Protein AF-A0A962U0V4-F1 (afdb_monomer_lite)

Structure (mmCIF, N/CA/C/O backbone):
data_AF-A0A962U0V4-F1
#
_entry.id   AF-A0A962U0V4-F1
#
loop_
_atom_site.group_PDB
_atom_site.id
_atom_site.type_symbol
_atom_site.label_atom_id
_atom_site.label_alt_id
_atom_site.label_comp_id
_atom_site.label_asym_id
_atom_site.label_entity_id
_atom_site.label_seq_id
_atom_site.pdbx_PDB_ins_code
_atom_site.Cartn_x
_atom_site.Cartn_y
_atom_site.Cartn_z
_atom_site.occupancy
_atom_site.B_iso_or_equiv
_atom_site.auth_seq_id
_atom_site.auth_comp_id
_atom_site.auth_asym_id
_atom_site.auth_atom_id
_atom_site.pdbx_PDB_model_num
ATOM 1 N N . ARG A 1 1 ? 27.838 12.173 -36.190 1.00 69.12 1 ARG A N 1
ATOM 2 C CA . ARG A 1 1 ? 26.601 11.444 -36.589 1.00 69.12 1 ARG A CA 1
ATOM 3 C C . ARG A 1 1 ? 26.455 10.074 -35.913 1.00 69.12 1 ARG A C 1
ATOM 5 O O . ARG A 1 1 ? 25.392 9.826 -35.369 1.00 69.12 1 ARG A O 1
ATOM 12 N N . ARG A 1 2 ? 27.491 9.213 -35.873 1.00 77.88 2 ARG A N 1
ATOM 13 C CA . ARG A 1 2 ? 27.428 7.905 -35.175 1.00 77.88 2 ARG A CA 1
ATOM 14 C C . ARG A 1 2 ? 27.109 8.008 -33.674 1.00 77.88 2 ARG A C 1
ATOM 16 O O . ARG A 1 2 ? 26.247 7.276 -33.218 1.00 77.88 2 ARG A O 1
ATOM 23 N N . LEU A 1 3 ? 27.699 8.959 -32.940 1.00 81.44 3 LEU A N 1
ATOM 24 C CA . LEU A 1 3 ? 27.365 9.164 -31.518 1.00 81.44 3 LEU A CA 1
ATOM 25 C C . LEU A 1 3 ? 25.901 9.578 -31.290 1.00 81.44 3 LEU A C 1
ATOM 27 O O . LEU A 1 3 ? 25.283 9.114 -30.342 1.00 81.44 3 LEU A O 1
ATOM 31 N N . LEU A 1 4 ? 25.331 10.399 -32.179 1.00 84.75 4 LEU A N 1
ATOM 32 C CA . LEU A 1 4 ? 23.918 10.795 -32.097 1.00 84.75 4 LEU A CA 1
ATOM 33 C C . LEU A 1 4 ? 22.987 9.598 -32.327 1.00 84.75 4 LEU A C 1
ATOM 35 O O . LEU A 1 4 ? 21.990 9.455 -31.633 1.00 84.75 4 LEU A O 1
ATOM 39 N N . LEU A 1 5 ? 23.341 8.717 -33.268 1.00 89.38 5 LEU A N 1
ATOM 40 C CA . LEU A 1 5 ? 22.623 7.465 -33.515 1.00 89.38 5 LEU A CA 1
ATOM 41 C C . LEU A 1 5 ? 22.690 6.521 -32.310 1.00 89.38 5 LEU A C 1
ATOM 43 O O . LEU A 1 5 ? 21.664 5.983 -31.915 1.00 89.38 5 LEU A O 1
ATOM 47 N N . VAL A 1 6 ? 23.866 6.361 -31.697 1.00 90.44 6 VAL A N 1
ATOM 48 C CA . VAL A 1 6 ? 24.025 5.544 -30.482 1.00 90.44 6 VAL A CA 1
ATOM 49 C C . VAL A 1 6 ? 23.203 6.118 -29.329 1.00 90.44 6 VAL A C 1
ATOM 51 O O . VAL A 1 6 ? 22.473 5.374 -28.684 1.00 90.44 6 VAL A O 1
ATOM 54 N N . GLY A 1 7 ? 23.242 7.438 -29.122 1.00 88.75 7 GLY A N 1
ATOM 55 C CA . GLY A 1 7 ? 22.421 8.103 -28.109 1.00 88.75 7 GLY A CA 1
ATOM 56 C C . GLY A 1 7 ? 20.920 7.931 -28.355 1.00 88.75 7 GLY A C 1
ATOM 57 O O . GLY A 1 7 ? 20.172 7.671 -27.418 1.00 88.75 7 GLY A O 1
ATOM 58 N N . TYR A 1 8 ? 20.475 7.996 -29.612 1.00 92.94 8 TYR A N 1
ATOM 59 C CA . TYR A 1 8 ? 19.070 7.786 -29.968 1.00 92.94 8 TYR A CA 1
ATOM 60 C C . TYR A 1 8 ? 18.622 6.338 -29.737 1.00 92.94 8 TYR A C 1
ATOM 62 O O . TYR A 1 8 ? 17.566 6.107 -29.157 1.00 92.94 8 TYR A O 1
ATOM 70 N N . VAL A 1 9 ? 19.443 5.359 -30.130 1.00 92.19 9 VAL A N 1
ATOM 71 C CA . VAL A 1 9 ? 19.170 3.934 -29.882 1.00 92.19 9 VAL A CA 1
ATOM 72 C C . VAL A 1 9 ? 19.145 3.639 -28.381 1.00 92.19 9 VAL A C 1
ATOM 74 O O . VAL A 1 9 ? 18.251 2.940 -27.913 1.00 92.19 9 VAL A O 1
ATOM 77 N N . GLN A 1 10 ? 20.070 4.215 -27.609 1.00 89.44 10 GLN A N 1
ATOM 78 C CA . GLN A 1 10 ? 20.090 4.084 -26.153 1.00 89.44 10 GLN A CA 1
ATOM 79 C C . GLN A 1 10 ? 18.841 4.704 -25.512 1.00 89.44 10 GLN A C 1
ATOM 81 O O . GLN A 1 10 ? 18.204 4.067 -24.674 1.00 89.44 10 GLN A O 1
ATOM 86 N N . ALA A 1 11 ? 18.454 5.913 -25.924 1.00 88.94 11 ALA A N 1
ATOM 87 C CA . ALA A 1 11 ? 17.247 6.570 -25.430 1.00 88.94 11 ALA A CA 1
ATOM 88 C C . ALA A 1 11 ? 15.982 5.767 -25.777 1.00 88.94 11 ALA A C 1
ATOM 90 O O . ALA A 1 11 ? 15.127 5.574 -24.914 1.00 88.94 11 ALA A O 1
ATOM 91 N N . ALA A 1 12 ? 15.891 5.237 -27.000 1.00 90.62 12 ALA A N 1
ATOM 92 C CA . ALA A 1 12 ? 14.790 4.378 -27.424 1.00 90.62 12 ALA A CA 1
ATOM 93 C C . ALA A 1 12 ? 14.735 3.072 -26.615 1.00 90.62 12 ALA A C 1
ATOM 95 O O . ALA A 1 12 ? 13.660 2.678 -26.173 1.00 90.62 12 ALA A O 1
ATOM 96 N N . ALA A 1 13 ? 15.876 2.429 -26.351 1.00 88.69 13 ALA A N 1
ATOM 97 C CA . ALA A 1 13 ? 15.934 1.222 -25.526 1.00 88.69 13 ALA A CA 1
ATOM 98 C C . ALA A 1 13 ? 15.480 1.490 -24.079 1.00 88.69 13 ALA A C 1
ATOM 100 O O . ALA A 1 13 ? 14.694 0.723 -23.521 1.00 88.69 13 ALA A O 1
ATOM 101 N N . ILE A 1 14 ? 15.911 2.606 -23.482 1.00 87.75 14 ILE A N 1
ATOM 102 C CA . ILE A 1 14 ? 15.465 3.010 -22.141 1.00 87.75 14 ILE A CA 1
ATOM 103 C C . ILE A 1 14 ? 13.955 3.279 -22.137 1.00 87.75 14 ILE A C 1
ATOM 105 O O . ILE A 1 14 ? 13.246 2.778 -21.265 1.00 87.75 14 ILE A O 1
ATOM 109 N N . ALA A 1 15 ? 13.452 4.027 -23.120 1.00 84.25 15 ALA A N 1
ATOM 110 C CA . ALA A 1 15 ? 12.043 4.396 -23.201 1.00 84.25 15 ALA A CA 1
ATOM 111 C C . ALA A 1 15 ? 11.119 3.193 -23.446 1.00 84.25 15 ALA A C 1
ATOM 113 O O . ALA A 1 15 ? 10.034 3.134 -22.874 1.00 84.25 15 ALA A O 1
ATOM 114 N N . LEU A 1 16 ? 11.536 2.234 -24.277 1.00 86.56 16 LEU A N 1
ATOM 115 C CA . LEU A 1 16 ? 10.686 1.117 -24.699 1.00 86.56 16 LEU A CA 1
ATOM 116 C C . LEU A 1 16 ? 10.797 -0.120 -23.805 1.00 86.56 16 LEU A C 1
ATOM 118 O O . LEU A 1 16 ? 9.874 -0.927 -23.792 1.00 86.56 16 LEU A O 1
ATOM 122 N N . ILE A 1 17 ? 11.899 -0.291 -23.070 1.00 85.00 17 ILE A N 1
ATOM 123 C CA . ILE A 1 17 ? 12.148 -1.507 -22.280 1.00 85.00 17 ILE A CA 1
ATOM 124 C C . ILE A 1 17 ? 12.200 -1.182 -20.788 1.00 85.00 17 ILE A C 1
ATOM 126 O O . ILE A 1 17 ? 11.460 -1.757 -19.988 1.00 85.00 17 ILE A O 1
ATOM 130 N N . VAL A 1 18 ? 13.054 -0.236 -20.396 1.00 79.62 18 VAL A N 1
ATOM 131 C CA . VAL A 1 18 ? 13.318 0.047 -18.977 1.00 79.62 18 VAL A CA 1
ATOM 132 C C . VAL A 1 18 ? 12.144 0.788 -18.342 1.00 79.62 18 VAL A C 1
ATOM 134 O O . VAL A 1 18 ? 11.627 0.353 -17.314 1.00 79.62 18 VAL A O 1
ATOM 137 N N . ALA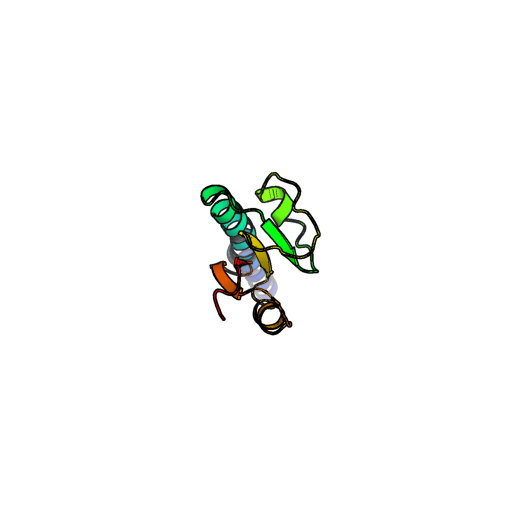 A 1 19 ? 11.682 1.870 -18.969 1.00 76.75 19 ALA A N 1
ATOM 138 C CA . ALA A 1 19 ? 10.592 2.688 -18.450 1.00 76.75 19 ALA A CA 1
ATOM 139 C C . ALA A 1 19 ? 9.290 1.897 -18.185 1.00 76.75 19 ALA A C 1
ATOM 141 O O . ALA A 1 19 ? 8.800 1.969 -17.055 1.00 76.75 19 ALA A O 1
ATOM 142 N N . PRO A 1 20 ? 8.731 1.106 -19.126 1.00 72.75 20 PRO A N 1
ATOM 143 C CA . PRO A 1 20 ? 7.488 0.373 -18.870 1.00 72.75 20 PRO A CA 1
ATOM 144 C C . PRO A 1 20 ? 7.649 -0.705 -17.797 1.00 72.75 20 PRO A C 1
ATOM 146 O O . PRO A 1 20 ? 6.737 -0.901 -16.997 1.00 72.75 20 PRO A O 1
ATOM 149 N N . THR A 1 21 ? 8.811 -1.358 -17.722 1.00 71.31 21 THR A N 1
ATOM 150 C CA . THR A 1 21 ? 9.094 -2.363 -16.687 1.00 71.31 21 THR A CA 1
ATOM 151 C C . THR A 1 21 ? 9.090 -1.730 -15.298 1.00 71.31 21 THR A C 1
ATOM 153 O O . THR A 1 21 ? 8.416 -2.213 -14.390 1.00 71.31 21 THR A O 1
ATOM 156 N N . VAL A 1 22 ? 9.784 -0.600 -15.141 1.00 70.69 22 VAL A N 1
ATOM 157 C CA . VAL A 1 22 ? 9.832 0.141 -13.875 1.00 70.69 22 VAL A CA 1
ATOM 158 C C . VAL A 1 22 ? 8.437 0.643 -13.496 1.00 70.69 22 VAL A C 1
ATOM 160 O O . VAL A 1 22 ? 7.989 0.414 -12.374 1.00 70.69 22 VAL A O 1
ATOM 163 N N . ILE A 1 23 ? 7.704 1.252 -14.432 1.00 67.12 23 ILE A N 1
ATOM 164 C CA . ILE A 1 23 ? 6.335 1.736 -14.190 1.00 67.12 23 ILE A CA 1
ATOM 165 C C . ILE A 1 23 ? 5.407 0.584 -13.781 1.00 67.12 23 ILE A C 1
ATOM 167 O O . ILE A 1 23 ? 4.653 0.726 -12.818 1.00 67.12 23 ILE A O 1
ATOM 171 N N . GLY A 1 24 ? 5.489 -0.565 -14.456 1.00 66.38 24 GLY A N 1
ATOM 172 C CA . GLY A 1 24 ? 4.701 -1.753 -14.136 1.00 66.38 24 GLY A CA 1
ATOM 173 C C . GLY A 1 24 ? 4.966 -2.266 -12.721 1.00 66.38 24 GLY A C 1
ATOM 174 O O . GLY A 1 24 ? 4.023 -2.504 -11.968 1.00 66.38 24 GLY A O 1
ATOM 175 N N . VAL A 1 25 ? 6.234 -2.349 -12.309 1.00 65.62 25 VAL A N 1
ATOM 176 C CA . VAL A 1 25 ? 6.606 -2.747 -10.942 1.00 65.62 25 VAL A CA 1
ATOM 177 C C . VAL A 1 25 ? 6.056 -1.754 -9.915 1.00 65.62 25 VAL A C 1
ATOM 179 O O . VAL A 1 25 ? 5.434 -2.178 -8.937 1.00 65.62 25 VAL A O 1
ATOM 182 N N . LEU A 1 26 ? 6.195 -0.445 -10.159 1.00 62.94 26 LEU A N 1
ATOM 183 C CA . LEU A 1 26 ? 5.663 0.586 -9.264 1.00 62.94 26 LEU A CA 1
ATOM 184 C C . LEU A 1 26 ? 4.132 0.545 -9.144 1.00 62.94 26 LEU A C 1
ATOM 186 O O . LEU A 1 26 ? 3.602 0.776 -8.057 1.00 62.94 26 LEU A O 1
ATOM 190 N N . GLN A 1 27 ? 3.416 0.257 -10.233 1.00 63.19 27 GLN A N 1
ATOM 191 C CA . GLN A 1 27 ? 1.951 0.201 -10.238 1.00 63.19 27 GLN A CA 1
ATOM 192 C C . GLN A 1 27 ? 1.386 -1.145 -9.756 1.00 63.19 27 GLN A C 1
ATOM 194 O O . GLN A 1 27 ? 0.256 -1.184 -9.267 1.00 63.19 27 GLN A O 1
ATOM 199 N N . SER A 1 28 ? 2.163 -2.230 -9.830 1.00 74.19 28 SER A N 1
ATOM 200 C CA . SER A 1 28 ? 1.719 -3.572 -9.429 1.00 74.19 28 SER A CA 1
ATOM 201 C C . SER A 1 28 ? 1.460 -3.707 -7.926 1.00 74.19 28 SER A C 1
ATOM 203 O O . SER A 1 28 ? 0.474 -4.324 -7.535 1.00 74.19 28 SER A O 1
ATOM 205 N N . GLY A 1 29 ? 2.288 -3.083 -7.081 1.00 76.75 29 GLY A N 1
ATOM 206 C CA . GLY A 1 29 ? 2.169 -3.171 -5.621 1.00 76.75 29 GLY A CA 1
ATOM 207 C C . GLY A 1 29 ? 0.839 -2.622 -5.082 1.00 76.75 29 GLY A C 1
ATOM 208 O O . GLY A 1 29 ? 0.107 -3.358 -4.421 1.00 76.75 29 GLY A O 1
ATOM 209 N N . PRO A 1 30 ? 0.480 -1.356 -5.380 1.00 75.44 30 PRO A N 1
ATOM 210 C CA . PRO A 1 30 ? -0.804 -0.765 -5.001 1.00 75.44 30 PRO A CA 1
ATOM 211 C C . PRO A 1 30 ? -2.020 -1.600 -5.411 1.00 75.44 30 PRO A C 1
ATOM 213 O O . PRO A 1 30 ? -2.949 -1.768 -4.620 1.00 75.44 30 PRO A O 1
ATOM 216 N N . LYS A 1 31 ? -2.007 -2.129 -6.642 1.00 77.25 31 LYS A N 1
ATOM 217 C CA . LYS A 1 31 ? -3.098 -2.944 -7.180 1.00 77.25 31 LYS A CA 1
ATOM 218 C C . LYS A 1 31 ? -3.200 -4.283 -6.450 1.00 77.25 31 LYS A C 1
ATOM 220 O O . LYS A 1 31 ? -4.277 -4.616 -5.967 1.00 77.25 31 LYS A O 1
ATOM 225 N N . ALA A 1 32 ? -2.083 -4.992 -6.300 1.00 79.19 32 ALA A N 1
ATOM 226 C CA . ALA A 1 32 ? -2.044 -6.280 -5.615 1.00 79.19 32 ALA A CA 1
ATOM 227 C C . ALA A 1 32 ? -2.448 -6.158 -4.135 1.00 79.19 32 ALA A C 1
ATOM 229 O O . ALA A 1 32 ? -3.210 -6.976 -3.634 1.00 79.19 32 ALA A O 1
ATOM 230 N N . ALA A 1 33 ? -2.038 -5.086 -3.450 1.00 80.38 33 ALA A N 1
ATOM 231 C CA . ALA A 1 33 ? -2.475 -4.807 -2.083 1.00 80.38 33 ALA A CA 1
ATOM 232 C C . ALA A 1 33 ? -3.995 -4.549 -1.993 1.00 80.38 33 ALA A C 1
ATOM 234 O O . ALA A 1 33 ? -4.664 -5.028 -1.075 1.00 80.38 33 ALA A O 1
ATOM 235 N N . ALA A 1 34 ? -4.564 -3.804 -2.947 1.00 78.00 34 ALA A N 1
ATOM 236 C CA . ALA A 1 34 ? -6.003 -3.556 -2.992 1.00 78.00 34 ALA A CA 1
ATOM 237 C C . ALA A 1 34 ? -6.807 -4.841 -3.270 1.00 78.00 34 ALA A C 1
ATOM 239 O O . ALA A 1 34 ? -7.816 -5.075 -2.600 1.00 78.00 34 ALA A O 1
ATOM 240 N N . GLU A 1 35 ? -6.350 -5.672 -4.213 1.00 81.69 35 GLU A N 1
ATOM 241 C CA . GLU A 1 35 ? -6.947 -6.974 -4.544 1.00 81.69 35 GLU A CA 1
ATOM 242 C C . GLU A 1 35 ? -6.865 -7.945 -3.360 1.00 81.69 35 GLU A C 1
ATOM 244 O O . GLU A 1 35 ? -7.896 -8.469 -2.939 1.00 81.69 35 GLU A O 1
ATOM 249 N N . TYR A 1 36 ? -5.693 -8.082 -2.734 1.00 83.31 36 TYR A N 1
ATOM 250 C CA . TYR A 1 36 ? -5.489 -8.948 -1.571 1.00 83.31 36 TYR A CA 1
ATOM 251 C C . TYR A 1 36 ? -6.422 -8.577 -0.408 1.00 83.31 36 TYR A C 1
ATOM 253 O O . TYR A 1 36 ? -7.068 -9.437 0.193 1.00 83.31 36 TYR A O 1
ATOM 261 N N . ALA A 1 37 ? -6.576 -7.282 -0.115 1.00 80.94 37 ALA A N 1
ATOM 262 C CA . ALA A 1 37 ? -7.504 -6.822 0.917 1.00 80.94 37 ALA A CA 1
ATOM 263 C C . ALA A 1 37 ? -8.983 -7.049 0.561 1.00 80.94 37 ALA A C 1
ATOM 265 O O . ALA A 1 37 ? -9.800 -7.248 1.463 1.00 80.94 37 ALA A O 1
ATOM 266 N N . ARG A 1 38 ? -9.339 -6.999 -0.731 1.00 78.31 38 ARG A N 1
ATOM 267 C CA . ARG A 1 38 ? -10.696 -7.290 -1.214 1.00 78.31 38 ARG A CA 1
ATOM 268 C C . ARG A 1 38 ? -11.030 -8.769 -1.037 1.00 78.31 38 ARG A C 1
ATOM 270 O O . ARG A 1 38 ? -12.093 -9.074 -0.510 1.00 78.31 38 ARG A O 1
ATOM 277 N N . GLU A 1 39 ? -10.124 -9.661 -1.426 1.00 84.62 39 GLU A N 1
ATOM 278 C CA . GLU A 1 39 ? -10.296 -11.115 -1.289 1.00 84.62 39 GLU A CA 1
ATOM 279 C C . GLU A 1 39 ? -10.478 -11.549 0.169 1.00 84.62 39 GLU A C 1
ATOM 281 O O . GLU A 1 39 ? -11.266 -12.444 0.457 1.00 84.62 39 GLU A O 1
ATOM 286 N N . HIS A 1 40 ? -9.817 -10.862 1.102 1.00 83.81 40 HIS A N 1
ATOM 287 C CA . HIS A 1 40 ? -9.918 -11.149 2.534 1.00 83.81 40 HIS A CA 1
ATOM 288 C C . HIS A 1 40 ? -11.045 -10.377 3.241 1.00 83.81 40 HIS A C 1
ATOM 290 O O . HIS A 1 40 ? -11.174 -10.470 4.463 1.00 83.81 40 HIS A O 1
ATOM 296 N N . ALA A 1 41 ? -11.841 -9.596 2.498 1.00 81.69 41 ALA A N 1
ATOM 297 C CA . ALA A 1 41 ? -12.920 -8.749 3.013 1.00 81.69 41 ALA A CA 1
ATOM 298 C C . ALA A 1 41 ? -12.493 -7.843 4.191 1.00 81.69 41 ALA A C 1
ATOM 300 O O . ALA A 1 41 ? -13.281 -7.561 5.097 1.00 81.69 41 ALA A O 1
ATOM 301 N N . LYS A 1 42 ? -11.234 -7.377 4.199 1.00 80.81 42 LYS A N 1
ATOM 302 C CA . LYS A 1 42 ? -10.695 -6.542 5.282 1.00 80.81 42 LYS A CA 1
ATOM 303 C C . LYS A 1 42 ? -10.846 -5.048 4.977 1.00 80.81 42 LYS A C 1
ATOM 305 O O . LYS A 1 42 ? -10.617 -4.626 3.832 1.00 80.81 42 LYS A O 1
ATOM 310 N N . PRO A 1 43 ? -11.205 -4.212 5.971 1.00 78.00 43 PRO A N 1
ATOM 311 C CA . PRO A 1 43 ? -11.193 -2.763 5.807 1.00 78.00 43 PRO A CA 1
ATOM 312 C C . PRO A 1 43 ? -9.757 -2.272 5.582 1.00 78.00 43 PRO A C 1
ATOM 314 O O . PRO A 1 43 ? -8.862 -2.641 6.338 1.00 78.00 43 PRO A O 1
ATOM 317 N N . LEU A 1 44 ? -9.533 -1.445 4.554 1.00 77.62 44 LEU A N 1
ATOM 318 C CA . LEU A 1 44 ? -8.268 -0.727 4.381 1.00 77.62 44 LEU A CA 1
ATOM 319 C C . LEU A 1 44 ? -8.388 0.678 4.964 1.00 77.62 44 LEU A C 1
ATOM 321 O O . LEU A 1 44 ? -9.397 1.349 4.752 1.00 77.62 44 LEU A O 1
ATOM 325 N N . VAL A 1 45 ? -7.338 1.122 5.645 1.00 77.88 45 VAL A N 1
ATOM 326 C CA . VAL A 1 45 ? -7.178 2.479 6.175 1.00 77.88 45 VAL A CA 1
ATOM 327 C C . VAL A 1 45 ? -5.813 3.012 5.730 1.00 77.88 45 VAL A C 1
ATOM 329 O O . VAL A 1 45 ? -4.838 2.263 5.652 1.00 77.88 45 VAL A O 1
ATOM 332 N N . PHE A 1 46 ? -5.724 4.304 5.413 1.00 75.12 46 PHE A N 1
ATOM 333 C CA . PHE A 1 46 ? -4.438 4.944 5.124 1.00 75.12 46 PHE A CA 1
ATOM 334 C C . PHE A 1 46 ? -3.815 5.522 6.392 1.00 75.12 46 PHE A C 1
ATOM 336 O O . PHE A 1 46 ? -4.474 6.260 7.126 1.00 75.12 46 PHE A O 1
ATOM 343 N N . HIS A 1 47 ? -2.518 5.278 6.593 1.00 64.00 47 HIS A N 1
ATOM 344 C CA . HIS A 1 47 ? -1.738 5.963 7.624 1.00 64.00 47 HIS A CA 1
ATOM 345 C C . HIS A 1 47 ? -0.986 7.153 7.035 1.00 64.00 47 HIS A C 1
ATOM 347 O O . HIS A 1 47 ? -0.076 6.976 6.231 1.00 64.00 47 HIS A O 1
ATOM 353 N N . ARG A 1 48 ? -1.381 8.361 7.460 1.00 58.81 48 ARG A N 1
ATOM 354 C CA . ARG A 1 48 ? -0.718 9.675 7.287 1.00 58.81 48 ARG A CA 1
ATOM 355 C C . ARG A 1 48 ? -0.356 10.154 5.862 1.00 58.81 48 ARG A C 1
ATOM 357 O O . ARG A 1 48 ? -0.303 11.366 5.673 1.00 58.81 48 ARG A O 1
ATOM 364 N N . ALA A 1 49 ? -0.197 9.301 4.849 1.00 52.97 49 ALA A N 1
ATOM 365 C CA . ALA A 1 49 ? 0.168 9.693 3.484 1.00 52.97 49 ALA A CA 1
ATOM 366 C C . ALA A 1 49 ? -0.657 8.968 2.408 1.00 52.97 49 ALA A C 1
ATOM 368 O O . ALA A 1 49 ? -1.008 7.798 2.536 1.00 52.97 49 ALA A O 1
ATOM 369 N N . GLN A 1 50 ? -0.956 9.692 1.327 1.00 52.91 50 GLN A N 1
ATOM 370 C CA . GLN A 1 50 ? -1.806 9.252 0.225 1.00 52.91 50 GLN A CA 1
ATOM 371 C C . GLN A 1 50 ? -0.964 8.923 -1.009 1.00 52.91 50 GLN A C 1
ATOM 373 O O . GLN A 1 50 ? -0.343 9.821 -1.573 1.00 52.91 50 GLN A O 1
ATOM 378 N N . PRO A 1 51 ? -0.980 7.680 -1.503 1.00 51.69 51 PRO A N 1
ATOM 379 C CA . PRO A 1 51 ? -0.741 7.416 -2.908 1.00 51.69 51 PRO A CA 1
ATOM 380 C C . PRO A 1 51 ? -2.088 7.548 -3.644 1.00 51.69 51 PRO A C 1
ATOM 382 O O . PRO A 1 51 ? -2.994 6.750 -3.388 1.00 51.69 51 PRO A O 1
ATOM 385 N N . PRO A 1 52 ? -2.265 8.527 -4.550 1.00 50.53 52 PRO A N 1
ATOM 386 C CA . PRO A 1 52 ? -3.536 8.753 -5.249 1.00 50.53 52 PRO A CA 1
ATOM 387 C C . PRO A 1 52 ? -4.022 7.546 -6.073 1.00 50.53 52 PRO A C 1
ATOM 389 O O . PRO A 1 52 ? -5.211 7.429 -6.349 1.00 50.53 52 PRO A O 1
ATOM 392 N N . SER A 1 53 ? -3.132 6.613 -6.421 1.00 52.12 53 SER A N 1
ATOM 393 C CA . SER A 1 53 ? -3.445 5.428 -7.223 1.00 52.12 53 SER A CA 1
ATOM 394 C C . SER A 1 53 ? -4.192 4.317 -6.471 1.00 52.12 53 SER A C 1
ATOM 396 O O . SER A 1 53 ? -4.966 3.596 -7.092 1.00 52.12 53 SER A O 1
ATOM 398 N N . VAL A 1 54 ? -4.023 4.162 -5.151 1.00 54.28 54 VAL A N 1
ATOM 399 C CA . VAL A 1 54 ? -4.595 3.014 -4.406 1.00 54.28 54 VAL A CA 1
ATOM 400 C C . VAL A 1 54 ? -6.124 3.088 -4.313 1.00 54.28 54 VAL A C 1
ATOM 402 O O . VAL A 1 54 ? -6.804 2.076 -4.491 1.00 54.28 54 VAL A O 1
ATOM 405 N N . SER A 1 55 ? -6.682 4.282 -4.093 1.00 54.94 55 SER A N 1
ATOM 406 C CA . SER A 1 55 ? -8.139 4.479 -4.042 1.00 54.94 55 SER A CA 1
ATOM 407 C C . SER A 1 55 ? -8.826 4.149 -5.372 1.00 54.94 55 SER A C 1
ATOM 409 O O . SER A 1 55 ? -9.976 3.718 -5.373 1.00 54.94 55 SER A O 1
ATOM 411 N N . LEU A 1 56 ? -8.115 4.300 -6.498 1.00 54.09 56 LEU A N 1
ATOM 412 C CA . LEU A 1 56 ? -8.627 3.981 -7.831 1.00 54.09 56 LEU A CA 1
ATOM 413 C C . LEU A 1 56 ? -8.756 2.462 -8.039 1.00 54.09 56 LEU A C 1
ATOM 415 O O . LEU A 1 56 ? -9.745 1.998 -8.599 1.00 54.09 56 LEU A O 1
ATOM 419 N N . TYR A 1 57 ? -7.795 1.680 -7.535 1.00 52.62 57 TYR A N 1
ATOM 420 C CA . TYR A 1 57 ? -7.802 0.218 -7.671 1.00 52.62 57 TYR A CA 1
ATOM 421 C C . TYR A 1 57 ? -8.768 -0.482 -6.713 1.00 52.62 57 TYR A C 1
ATOM 423 O O . TYR A 1 57 ? -9.319 -1.523 -7.062 1.00 52.62 57 TYR A O 1
ATOM 431 N N . ARG A 1 58 ? -9.016 0.076 -5.522 1.00 53.81 58 ARG A N 1
ATOM 432 C CA . ARG A 1 58 ? -9.965 -0.526 -4.570 1.00 53.81 58 ARG A CA 1
ATOM 433 C C . ARG A 1 58 ? -11.434 -0.321 -4.966 1.00 53.81 58 ARG A C 1
ATOM 435 O O . ARG A 1 58 ? -12.286 -1.025 -4.439 1.00 53.81 58 ARG A O 1
ATOM 442 N N . GLN A 1 59 ? -11.740 0.640 -5.846 1.00 59.78 59 GLN A N 1
ATOM 443 C CA . GLN A 1 59 ? -13.115 1.067 -6.169 1.00 59.78 59 GLN A CA 1
ATOM 444 C C . GLN A 1 59 ? -13.950 1.441 -4.924 1.00 59.78 59 GLN A C 1
ATOM 446 O O . GLN A 1 59 ? -15.176 1.375 -4.939 1.00 59.78 59 GLN A O 1
ATOM 451 N N . ALA A 1 60 ? -13.292 1.835 -3.830 1.00 56.25 60 ALA A N 1
ATOM 452 C CA . ALA A 1 60 ? -13.933 2.209 -2.576 1.00 56.25 60 ALA A CA 1
ATOM 453 C C . ALA A 1 60 ? -13.159 3.349 -1.911 1.00 56.25 60 ALA A C 1
ATOM 455 O O . ALA A 1 60 ? -11.926 3.388 -1.952 1.00 56.25 60 ALA A O 1
ATOM 456 N N . VAL A 1 61 ? -13.885 4.263 -1.266 1.00 57.06 61 VAL A N 1
ATOM 457 C CA . VAL A 1 61 ? -13.288 5.343 -0.474 1.00 57.06 61 VAL A CA 1
ATOM 458 C C . VAL A 1 61 ? -12.565 4.726 0.723 1.00 57.06 61 VAL A C 1
ATOM 460 O O . VAL A 1 61 ? -13.184 4.061 1.550 1.00 57.06 61 VAL A O 1
ATOM 463 N N . ILE A 1 62 ? -11.252 4.935 0.818 1.00 61.38 62 ILE A N 1
ATOM 464 C CA . ILE A 1 62 ? -10.454 4.509 1.973 1.00 61.38 62 ILE A CA 1
ATOM 465 C C . ILE A 1 62 ? -10.490 5.644 3.008 1.00 61.38 62 ILE A C 1
ATOM 467 O O . ILE A 1 62 ? -9.955 6.724 2.735 1.00 61.38 62 ILE A O 1
ATOM 471 N N . PRO A 1 63 ? -11.135 5.451 4.174 1.00 63.50 63 PRO A N 1
ATOM 472 C CA . PRO A 1 63 ? -11.291 6.508 5.164 1.00 63.50 63 PRO A CA 1
ATOM 473 C C . PRO A 1 63 ? -9.951 6.860 5.820 1.00 63.50 63 PRO A C 1
ATOM 475 O O . PRO A 1 63 ? -9.124 5.992 6.104 1.00 63.50 63 PRO A O 1
ATOM 478 N N . ARG A 1 64 ? -9.752 8.152 6.107 1.00 66.06 64 ARG A N 1
ATOM 479 C CA . ARG A 1 64 ? -8.614 8.658 6.885 1.00 66.06 64 ARG A CA 1
ATOM 480 C C . ARG A 1 64 ? -9.018 8.730 8.357 1.00 66.06 64 ARG A C 1
ATOM 482 O O . ARG A 1 64 ? -9.536 9.743 8.813 1.00 66.06 64 ARG A O 1
ATOM 489 N N . ARG A 1 65 ? -8.802 7.640 9.087 1.00 73.25 65 ARG A N 1
ATOM 490 C CA . ARG A 1 65 ? -9.028 7.558 10.536 1.00 73.25 65 ARG A CA 1
ATOM 491 C C . ARG A 1 65 ? -7.886 6.809 11.207 1.00 73.25 65 ARG A C 1
ATOM 493 O O . ARG A 1 65 ? -7.093 6.165 10.527 1.00 73.25 65 ARG A O 1
ATOM 500 N N . ALA A 1 66 ? -7.812 6.883 12.533 1.00 73.62 66 ALA A N 1
ATOM 501 C CA . ALA A 1 66 ? -6.936 5.994 13.283 1.00 73.62 66 ALA A CA 1
ATOM 502 C C . ALA A 1 66 ? -7.298 4.532 12.967 1.00 73.62 66 ALA A C 1
ATOM 504 O O . ALA A 1 66 ? -8.483 4.185 12.877 1.00 73.62 66 ALA A O 1
ATOM 505 N N . ALA A 1 67 ? -6.275 3.702 12.763 1.00 79.81 67 ALA A N 1
ATOM 506 C CA . ALA A 1 67 ? -6.467 2.280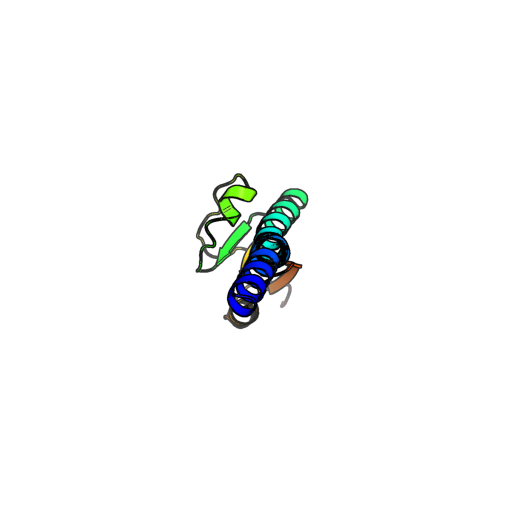 12.534 1.00 79.81 67 ALA A CA 1
ATOM 507 C C . ALA A 1 67 ? -7.035 1.632 13.801 1.00 79.81 67 ALA A C 1
ATOM 509 O O . ALA A 1 67 ? -6.530 1.852 14.904 1.00 79.81 67 ALA A O 1
ATOM 510 N N . ALA A 1 68 ? -8.100 0.861 13.627 1.00 83.50 68 ALA A N 1
ATOM 511 C CA . ALA A 1 68 ? -8.753 0.099 14.674 1.00 83.50 68 ALA A CA 1
ATOM 512 C C . ALA A 1 68 ? -8.412 -1.392 14.516 1.00 83.50 68 ALA A C 1
ATOM 514 O O . ALA A 1 68 ? -8.036 -1.830 13.424 1.00 83.50 68 ALA A O 1
ATOM 515 N N . PRO A 1 69 ? -8.553 -2.195 15.579 1.00 85.69 69 PRO A N 1
ATOM 516 C CA . PRO A 1 69 ? -8.423 -3.640 15.479 1.00 85.69 69 PRO A CA 1
ATOM 517 C C . PRO A 1 69 ? -9.343 -4.219 14.399 1.00 85.69 69 PRO A C 1
ATOM 519 O O . PRO A 1 69 ? -10.522 -3.881 14.319 1.00 85.69 69 PRO A O 1
ATOM 522 N N . GLY A 1 70 ? -8.790 -5.089 13.559 1.00 85.19 70 GLY A N 1
ATOM 523 C CA . GLY A 1 70 ? -9.460 -5.663 12.394 1.00 85.19 70 GLY A CA 1
ATOM 524 C C . GLY A 1 70 ? -9.180 -4.929 11.080 1.00 85.19 70 GLY A C 1
ATOM 525 O O . GLY A 1 70 ? -9.394 -5.525 10.021 1.00 85.19 70 GLY A O 1
ATOM 526 N N . ASP A 1 71 ? -8.656 -3.700 11.125 1.00 86.19 71 ASP A N 1
ATOM 527 C CA . ASP A 1 71 ? -8.249 -2.962 9.930 1.00 86.19 71 ASP A CA 1
ATOM 528 C C . ASP A 1 71 ? -6.901 -3.441 9.394 1.00 86.19 71 ASP A C 1
ATOM 530 O O . ASP A 1 71 ? -5.992 -3.837 10.132 1.00 86.19 71 ASP A O 1
ATOM 53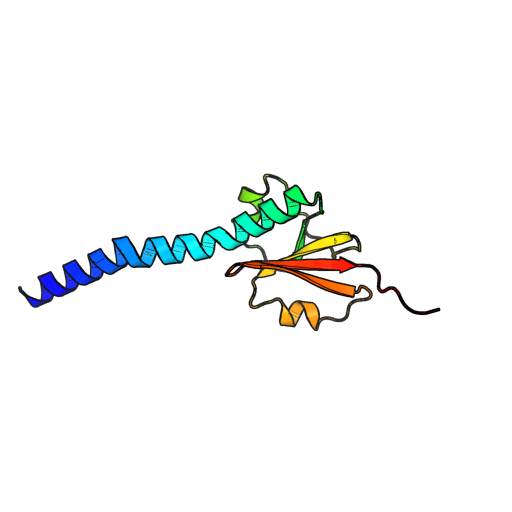4 N N . TRP A 1 72 ? -6.744 -3.317 8.082 1.00 90.12 72 TRP A N 1
ATOM 535 C CA . TRP A 1 72 ? -5.457 -3.361 7.412 1.00 90.12 72 TRP A CA 1
ATOM 536 C C . TRP A 1 72 ? -5.035 -1.949 7.026 1.00 90.12 72 TRP A C 1
ATOM 538 O O . TRP A 1 72 ? -5.806 -1.165 6.475 1.00 90.12 72 TRP A O 1
ATOM 548 N N . VAL A 1 73 ? -3.788 -1.614 7.313 1.00 88.12 73 VAL A N 1
ATOM 549 C CA . VAL A 1 73 ? -3.209 -0.312 7.014 1.00 88.12 73 VAL A CA 1
ATOM 550 C C . VAL A 1 73 ? -2.338 -0.448 5.782 1.00 88.12 73 VAL A C 1
ATOM 552 O O . VAL A 1 73 ? -1.396 -1.242 5.768 1.00 88.12 73 VAL A O 1
ATOM 555 N N . TYR A 1 74 ? -2.653 0.326 4.747 1.00 86.31 74 TYR A N 1
ATOM 556 C CA . TYR A 1 74 ? -1.786 0.436 3.582 1.00 86.31 74 TYR A CA 1
ATOM 557 C C . TYR A 1 74 ? -0.623 1.376 3.892 1.00 86.31 74 TYR A C 1
ATOM 559 O O . TYR A 1 74 ? -0.831 2.521 4.307 1.00 86.31 74 TYR A O 1
ATOM 567 N N . LEU A 1 75 ? 0.592 0.912 3.618 1.00 85.12 75 LEU A N 1
ATOM 568 C CA . LEU A 1 75 ? 1.827 1.670 3.764 1.00 85.12 75 LEU A CA 1
ATOM 569 C C . LEU A 1 75 ? 2.683 1.516 2.515 1.00 85.12 75 LEU A C 1
ATOM 571 O O . LEU A 1 75 ? 2.667 0.483 1.840 1.00 85.12 75 LEU A O 1
ATOM 575 N N . ARG A 1 76 ? 3.492 2.540 2.241 1.00 83.38 76 ARG A N 1
ATOM 576 C CA . ARG A 1 76 ? 4.654 2.329 1.385 1.00 83.38 76 ARG A CA 1
ATOM 577 C C . ARG A 1 76 ? 5.688 1.500 2.135 1.00 83.38 76 ARG A C 1
ATOM 579 O O . ARG A 1 76 ? 5.862 1.696 3.335 1.00 83.38 76 ARG A O 1
ATOM 586 N N . SER A 1 77 ? 6.393 0.626 1.425 1.00 84.62 77 SER A N 1
ATOM 587 C CA . SER A 1 77 ? 7.389 -0.276 2.017 1.00 84.62 77 SER A CA 1
ATOM 588 C C . SER A 1 77 ? 8.485 0.457 2.807 1.00 84.62 77 SER A C 1
ATOM 590 O O . SER A 1 77 ? 8.929 -0.048 3.828 1.00 84.62 77 SER A O 1
ATOM 592 N N . ASP A 1 78 ? 8.858 1.678 2.411 1.00 83.44 78 ASP A N 1
ATOM 593 C CA . ASP A 1 78 ? 9.849 2.519 3.105 1.00 83.44 78 ASP A CA 1
ATOM 594 C C . ASP A 1 78 ? 9.333 3.185 4.396 1.00 83.44 78 ASP A C 1
ATOM 596 O O . ASP A 1 78 ? 10.099 3.817 5.114 1.00 83.44 78 ASP A O 1
ATOM 600 N N . ARG A 1 79 ? 8.034 3.069 4.695 1.00 83.19 79 ARG A N 1
ATOM 601 C CA . ARG A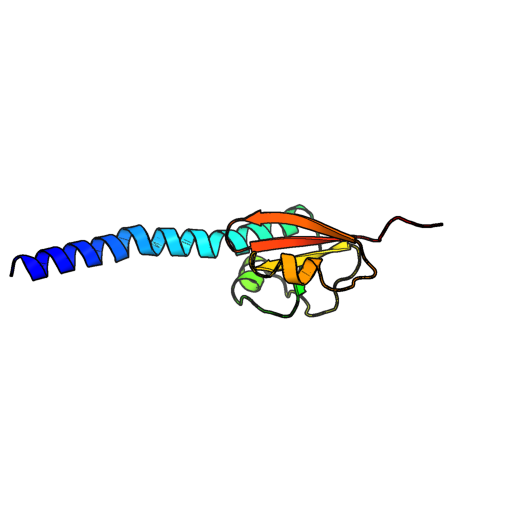 1 79 ? 7.377 3.647 5.882 1.00 83.19 79 ARG A CA 1
ATOM 602 C C . ARG A 1 79 ? 6.881 2.592 6.868 1.00 83.19 79 ARG A C 1
ATOM 604 O O . ARG A 1 79 ? 6.237 2.932 7.858 1.00 83.19 79 ARG A O 1
ATOM 611 N N . VAL A 1 80 ? 7.148 1.318 6.589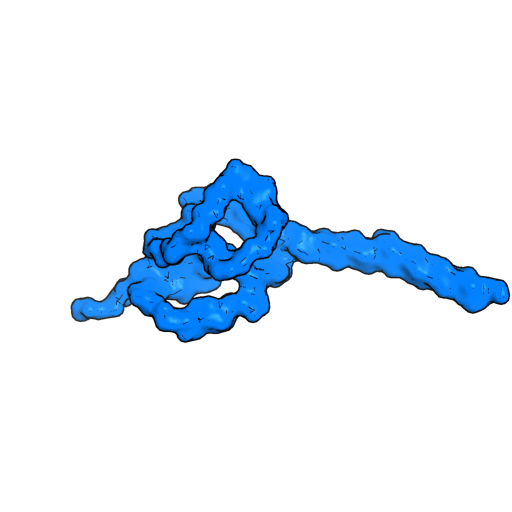 1.00 86.81 80 VAL A N 1
ATOM 612 C CA . VAL A 1 80 ? 6.692 0.202 7.425 1.00 86.81 80 VAL A CA 1
ATOM 613 C C . VAL A 1 80 ? 7.389 0.232 8.777 1.00 86.81 80 VAL A C 1
ATOM 615 O O . VAL A 1 80 ? 6.706 0.177 9.793 1.00 86.81 80 VAL A O 1
ATOM 618 N N . ASP A 1 81 ? 8.710 0.396 8.802 1.00 86.94 81 ASP A N 1
ATOM 619 C CA . ASP A 1 81 ? 9.479 0.389 10.051 1.00 86.94 81 ASP A CA 1
ATOM 620 C C . ASP A 1 81 ? 9.103 1.563 10.961 1.00 86.94 81 ASP A C 1
ATOM 622 O O . ASP A 1 81 ? 8.893 1.376 12.157 1.00 86.94 81 ASP A O 1
ATOM 626 N N . GLU A 1 82 ? 8.915 2.755 10.383 1.00 85.81 82 GLU A N 1
ATOM 627 C CA . GLU A 1 82 ? 8.399 3.929 11.100 1.00 85.81 82 GLU A CA 1
ATOM 628 C C . GLU A 1 82 ? 7.028 3.624 11.723 1.00 85.81 82 GLU A C 1
ATOM 630 O O . GLU A 1 82 ? 6.827 3.834 12.917 1.00 85.81 82 GLU A O 1
ATOM 635 N N . PHE A 1 83 ? 6.102 3.050 10.947 1.00 85.38 83 PHE A N 1
ATOM 636 C CA . PHE A 1 83 ? 4.778 2.682 11.445 1.00 85.38 83 PHE A CA 1
ATOM 637 C C . PHE A 1 83 ? 4.819 1.599 12.530 1.00 85.38 83 PHE A C 1
ATOM 639 O O . PHE A 1 83 ? 4.018 1.639 13.461 1.00 85.38 83 PHE A O 1
ATOM 646 N N . LEU A 1 84 ? 5.704 0.609 12.424 1.00 87.38 84 LEU A N 1
ATOM 647 C CA . LEU A 1 84 ? 5.819 -0.456 13.422 1.00 87.38 84 LEU A CA 1
ATOM 648 C C . LEU A 1 84 ? 6.490 0.026 14.716 1.00 87.38 84 LEU A C 1
ATOM 650 O O . LEU A 1 84 ? 6.183 -0.511 15.777 1.00 87.38 84 LEU A O 1
ATOM 654 N N . ALA A 1 85 ? 7.355 1.040 14.638 1.00 86.69 85 ALA A N 1
ATOM 655 C CA . ALA A 1 85 ? 8.017 1.646 15.791 1.00 86.69 85 ALA A CA 1
ATOM 656 C C . ALA A 1 85 ? 7.134 2.654 16.555 1.00 86.69 85 ALA A C 1
ATOM 658 O O . ALA A 1 85 ? 7.400 2.940 17.723 1.00 86.69 85 ALA A O 1
ATOM 659 N N . GLU A 1 86 ? 6.090 3.206 15.925 1.00 85.25 86 GLU A N 1
ATOM 660 C CA . GLU A 1 86 ? 5.144 4.108 16.591 1.00 85.25 86 GLU A CA 1
ATOM 661 C C . GLU A 1 86 ? 4.413 3.403 17.758 1.00 85.25 86 GLU A C 1
ATOM 663 O O . GLU A 1 86 ? 3.852 2.318 17.561 1.00 85.25 86 GLU A O 1
ATOM 668 N N . PRO A 1 87 ? 4.311 4.034 18.949 1.00 84.38 87 PRO A N 1
ATOM 669 C CA . PRO A 1 87 ? 3.541 3.488 20.063 1.00 84.38 87 PRO A CA 1
ATOM 670 C C . PRO A 1 87 ? 2.096 3.174 19.662 1.00 84.38 87 PRO A C 1
ATOM 672 O O . PRO A 1 87 ? 1.399 3.987 19.047 1.00 84.38 87 PRO A O 1
ATOM 675 N N . SER A 1 88 ? 1.638 1.978 20.019 1.00 82.88 88 SER A N 1
ATOM 676 C CA . SER A 1 88 ? 0.331 1.458 19.633 1.00 82.88 88 SER A CA 1
ATOM 677 C C . SER A 1 88 ? -0.255 0.619 20.760 1.00 82.88 88 SER A C 1
ATOM 679 O O . SER A 1 88 ? 0.434 -0.277 21.239 1.00 82.88 88 SER A O 1
ATOM 681 N N . PRO A 1 89 ? -1.534 0.810 21.124 1.00 83.62 89 PRO A N 1
ATOM 682 C CA . PRO A 1 89 ? -2.240 -0.107 22.021 1.00 83.62 89 PRO A CA 1
ATOM 683 C C . PRO A 1 89 ? -2.639 -1.422 21.322 1.00 83.62 89 PRO A C 1
ATOM 685 O O . PRO A 1 89 ? -3.289 -2.276 21.913 1.00 83.62 89 PRO A O 1
ATOM 688 N N . TYR A 1 90 ? -2.298 -1.576 20.040 1.00 87.62 90 TYR A N 1
ATOM 689 C CA . TYR A 1 90 ? -2.694 -2.697 19.195 1.00 87.62 90 TYR A CA 1
ATOM 690 C C . TYR A 1 90 ? -1.475 -3.375 18.595 1.00 87.62 90 TYR A C 1
ATOM 692 O O . TYR A 1 90 ? -0.520 -2.701 18.189 1.00 87.62 90 TYR A O 1
ATOM 700 N N . ARG A 1 91 ? -1.555 -4.699 18.463 1.00 89.12 91 ARG A N 1
ATOM 701 C CA . ARG A 1 91 ? -0.559 -5.512 17.774 1.00 89.12 91 ARG A CA 1
ATOM 702 C C . ARG A 1 91 ? -0.584 -5.187 16.282 1.00 89.12 91 ARG A C 1
ATOM 704 O O . ARG A 1 91 ? -1.647 -5.128 15.670 1.00 89.12 91 ARG A O 1
ATOM 711 N N . ARG A 1 92 ? 0.592 -4.986 15.691 1.00 91.25 92 ARG A N 1
ATOM 712 C CA . ARG A 1 92 ? 0.762 -4.679 14.266 1.00 91.25 92 ARG A CA 1
ATOM 713 C C . ARG A 1 92 ? 1.583 -5.782 13.610 1.00 91.25 92 ARG A C 1
ATOM 715 O O . ARG A 1 92 ? 2.611 -6.177 14.153 1.00 91.25 92 ARG A O 1
ATOM 722 N N . ARG A 1 93 ? 1.139 -6.299 12.463 1.00 92.75 93 ARG A N 1
ATOM 723 C CA . ARG A 1 93 ? 1.848 -7.366 11.736 1.00 92.75 93 ARG A CA 1
ATOM 724 C C . ARG A 1 93 ? 1.725 -7.197 10.231 1.00 92.75 93 ARG A C 1
ATOM 726 O O . ARG A 1 93 ? 0.626 -7.010 9.720 1.00 92.75 93 ARG A O 1
ATOM 733 N N . VAL A 1 94 ? 2.838 -7.316 9.514 1.00 92.69 94 VAL A N 1
ATOM 734 C CA . VAL A 1 94 ? 2.830 -7.332 8.045 1.00 92.69 94 VAL A CA 1
ATOM 735 C C . VAL A 1 94 ? 2.083 -8.575 7.554 1.00 92.69 94 VAL A C 1
ATOM 737 O O . VAL A 1 94 ? 2.390 -9.693 7.966 1.00 92.69 94 VAL A O 1
ATOM 740 N N . VAL A 1 95 ? 1.090 -8.374 6.689 1.00 92.44 95 VAL A N 1
ATOM 741 C CA . VAL A 1 95 ? 0.283 -9.451 6.083 1.00 92.44 95 VAL A CA 1
ATOM 742 C C . VAL A 1 95 ? 0.457 -9.547 4.574 1.00 92.44 95 VAL A C 1
ATOM 744 O O . VAL A 1 95 ? 0.143 -10.575 3.990 1.00 92.44 95 VAL A O 1
ATOM 747 N N . PHE A 1 96 ? 0.978 -8.496 3.943 1.00 89.75 96 PHE A N 1
ATOM 748 C CA . PHE A 1 96 ? 1.239 -8.468 2.511 1.00 89.75 96 PHE A CA 1
ATOM 749 C C . PHE A 1 96 ? 2.394 -7.521 2.203 1.00 89.75 96 PHE A C 1
ATOM 751 O O . PHE A 1 96 ? 2.471 -6.442 2.791 1.00 89.75 96 PHE A O 1
ATOM 758 N N . HIS A 1 97 ? 3.241 -7.893 1.246 1.00 88.56 97 HIS A N 1
ATOM 759 C CA . HIS A 1 97 ? 4.311 -7.048 0.730 1.00 88.56 97 HIS A CA 1
ATOM 760 C C . HIS A 1 97 ? 4.539 -7.335 -0.757 1.00 88.56 97 HIS A C 1
ATOM 762 O O . HIS A 1 97 ? 4.775 -8.481 -1.137 1.00 88.56 97 HIS A O 1
ATOM 768 N N . GLN A 1 98 ? 4.506 -6.294 -1.589 1.00 83.31 98 GLN A N 1
ATOM 769 C CA . GLN A 1 98 ? 4.872 -6.384 -2.998 1.00 83.31 98 GLN A CA 1
ATOM 770 C C . GLN A 1 98 ? 5.377 -5.036 -3.518 1.00 83.31 98 GLN A C 1
ATOM 772 O O . GLN A 1 98 ? 4.629 -4.056 -3.610 1.00 83.31 98 GLN A O 1
ATOM 777 N N . GLY A 1 99 ? 6.654 -4.997 -3.905 1.00 83.00 99 GLY A N 1
ATOM 778 C CA . GLY A 1 99 ? 7.295 -3.791 -4.423 1.00 83.00 99 GLY A CA 1
ATOM 779 C C . GLY A 1 99 ? 7.171 -2.623 -3.432 1.00 83.00 99 GLY A C 1
ATOM 780 O O . GLY A 1 99 ? 7.561 -2.763 -2.271 1.00 83.00 99 GLY A O 1
ATOM 781 N N . PRO A 1 100 ? 6.622 -1.464 -3.841 1.00 81.19 100 PRO A N 1
ATOM 782 C CA . PRO A 1 100 ? 6.499 -0.310 -2.957 1.00 81.19 100 PRO A CA 1
ATOM 783 C C . PRO A 1 100 ? 5.309 -0.389 -1.989 1.00 81.19 100 PRO A C 1
ATOM 785 O O . PRO A 1 100 ? 5.116 0.563 -1.238 1.00 81.19 100 PRO A O 1
ATOM 788 N N . ALA A 1 101 ? 4.493 -1.449 -2.012 1.00 84.75 101 ALA A N 1
ATOM 789 C CA . ALA A 1 101 ? 3.271 -1.555 -1.218 1.00 84.75 101 ALA A CA 1
ATOM 790 C C . ALA A 1 101 ? 3.374 -2.629 -0.132 1.00 84.75 101 ALA A C 1
ATOM 792 O O . ALA A 1 101 ? 3.774 -3.762 -0.393 1.00 84.75 101 ALA A O 1
ATOM 793 N N . THR A 1 102 ? 2.938 -2.282 1.076 1.00 88.38 102 THR A N 1
ATOM 794 C CA . THR A 1 102 ? 2.840 -3.193 2.217 1.00 88.38 102 THR A CA 1
ATOM 795 C C . THR A 1 102 ? 1.491 -3.012 2.908 1.00 88.38 102 THR A C 1
ATOM 797 O O . THR A 1 102 ? 0.997 -1.890 3.031 1.00 88.38 102 THR A O 1
ATOM 800 N N . LEU A 1 103 ? 0.893 -4.111 3.372 1.00 89.12 103 LEU A N 1
ATOM 801 C CA . LEU A 1 103 ? -0.265 -4.082 4.263 1.00 89.12 103 LEU A CA 1
ATOM 802 C C . LEU A 1 103 ? 0.131 -4.572 5.647 1.00 89.12 103 LEU A C 1
ATOM 804 O O . LEU A 1 103 ? 0.747 -5.630 5.795 1.00 89.12 103 LEU A O 1
ATOM 808 N N . VAL A 1 104 ? -0.284 -3.818 6.657 1.00 90.88 104 VAL A N 1
ATOM 809 C CA . VAL A 1 104 ? -0.082 -4.161 8.061 1.00 90.88 104 VAL A CA 1
ATOM 810 C C . VAL A 1 104 ? -1.438 -4.357 8.721 1.00 90.88 104 VAL A C 1
ATOM 812 O O . VAL A 1 104 ? -2.258 -3.445 8.743 1.00 90.88 104 VAL A O 1
ATOM 815 N N . ALA A 1 105 ? -1.682 -5.547 9.255 1.00 91.62 105 ALA A N 1
ATOM 816 C CA . ALA A 1 105 ? -2.854 -5.822 10.068 1.00 91.62 105 ALA A CA 1
ATOM 817 C C . ALA A 1 105 ? -2.706 -5.187 11.449 1.00 91.62 105 ALA A C 1
ATOM 819 O O .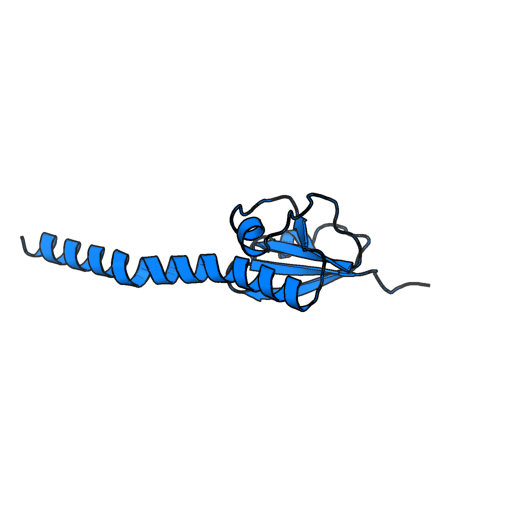 ALA A 1 105 ? -1.645 -5.290 12.070 1.00 91.62 105 ALA A O 1
ATOM 820 N N . VAL A 1 106 ? -3.785 -4.568 11.922 1.00 91.00 106 VAL A N 1
ATOM 821 C CA . VAL A 1 106 ? -3.932 -4.082 13.292 1.00 91.00 106 VAL A CA 1
ATOM 822 C C . VAL A 1 106 ? -4.856 -5.043 14.030 1.00 91.00 106 VAL A C 1
ATOM 824 O O . VAL A 1 106 ? -6.003 -5.245 13.644 1.00 91.00 106 VAL A O 1
ATOM 827 N N . GLU A 1 107 ? -4.345 -5.680 15.073 1.00 89.81 107 GLU A N 1
ATOM 828 C CA . GLU A 1 107 ? -5.013 -6.718 15.858 1.00 89.81 107 GLU A CA 1
ATOM 829 C C . GLU A 1 107 ? -5.040 -6.283 17.331 1.00 89.81 107 GLU A C 1
ATOM 831 O O . GLU A 1 107 ? -4.169 -5.535 17.784 1.00 89.81 107 GLU A O 1
ATOM 836 N N . HIS A 1 108 ? -6.019 -6.749 18.111 1.00 85.19 108 HIS A N 1
ATOM 837 C CA . HIS A 1 108 ? -5.943 -6.582 19.563 1.00 85.19 108 HIS A CA 1
ATOM 838 C C . HIS A 1 108 ? -4.643 -7.218 20.075 1.00 85.19 108 HIS A C 1
ATOM 840 O O . HIS A 1 108 ? -4.258 -8.300 19.624 1.00 85.19 108 HIS A O 1
ATOM 846 N N . SER A 1 109 ? -3.943 -6.548 20.994 1.00 74.12 109 SER A N 1
ATOM 847 C CA . SER A 1 109 ? -2.863 -7.201 21.726 1.00 74.12 109 SER A CA 1
ATOM 848 C C . SER A 1 109 ? -3.497 -8.240 22.645 1.00 74.12 109 SER A C 1
ATOM 850 O O . SER A 1 109 ? -4.058 -7.904 23.685 1.00 74.12 109 SER A O 1
ATOM 852 N N . THR A 1 110 ? -3.469 -9.506 22.249 1.00 62.75 110 THR A N 1
ATOM 853 C CA . THR A 1 110 ? -3.823 -10.586 23.166 1.00 62.75 110 THR A CA 1
ATOM 854 C C . THR A 1 110 ? -2.707 -10.686 24.214 1.00 62.75 110 THR A C 1
ATOM 856 O O . THR A 1 110 ? -1.654 -11.248 23.924 1.00 62.75 110 THR A O 1
ATOM 859 N N . GLY A 1 111 ? -2.913 -10.087 25.393 1.00 49.91 111 GLY A N 1
ATOM 860 C CA . GLY A 1 111 ? -2.069 -10.227 26.592 1.00 49.91 111 GLY A CA 1
ATOM 861 C C . GLY A 1 111 ? -1.790 -8.884 27.298 1.00 49.91 111 GLY A C 1
ATOM 862 O O . GLY A 1 111 ? -1.307 -7.965 26.643 1.00 49.91 111 GLY A O 1
ATOM 863 N N . GLY A 1 112 ? -2.058 -8.694 28.597 1.00 39.31 112 GLY A N 1
ATOM 864 C CA . GLY A 1 112 ? -2.269 -9.694 29.654 1.00 39.31 112 GLY A CA 1
ATOM 865 C C . GLY A 1 112 ? -3.360 -9.336 30.670 1.00 39.31 112 GLY A C 1
ATOM 866 O O . GLY A 1 112 ? -3.449 -8.188 31.104 1.00 39.31 112 GLY A O 1
ATOM 867 N N . ASP A 1 113 ? -4.154 -10.355 31.005 1.00 36.03 113 ASP A N 1
ATOM 868 C CA . ASP A 1 113 ? -4.454 -10.730 32.395 1.00 36.03 113 ASP A CA 1
ATOM 869 C C . ASP A 1 113 ? -3.372 -11.727 32.849 1.00 36.03 113 ASP A C 1
ATOM 871 O O . ASP A 1 113 ? -2.910 -12.509 31.977 1.00 36.03 113 ASP A O 1
#

Foldseek 3Di:
DVVVVVVVVVVCCCVPPVVVVVVCQVLVQLLVVLVVCVVVVFQEAEDPDDDPNNCVNNVDDHDHDPDDARHKYKAFPVCVVVVCPDDDQWDWAWDDDGRRITIIHTHHPPDDD

pLDDT: mean 77.32, std 13.15, range [36.03, 92.94]

Secondary structure (DSSP, 8-state):
-HHHHHHHHHHHHIIIIIHHHHHHHHHHHHHHHHHHHHHTTPPEEE-S---TTHHHHHTS----S---TTPEEEEEGGGHHHHHHS--SEEEEEEEEETTEEEEEEEE-----

Sequence (113 aa):
RRLLLVGYVQAAAIALIVAPTVIGVLQSGPKAAAEYAREHAKPLVFHRAQPPSVSLYRQAVIPRRAAAPGDWVYLRSDRVDEFLAEPSPYRRRVVFHQGPATLVAVEHSTGGD

Radius of gyration: 19.1 Å; chains: 1; bounding box: 41×23×69 Å